Protein AF-A0A1A8H6C1-F1 (afdb_monomer_lite)

Organism: NCBI:txid1143690

Radius of gyration: 15.14 Å; chains: 1; bounding box: 33×36×48 Å

pLDDT: mean 77.18, std 19.73, range [37.31, 98.12]

Sequence (114 aa):
LMFYLESKNILDSGSLPKHLPLGKSAAGLVKCAVMKTLSLPLGRYEMFLRYLCGLLSSSCYFTLLRGFLYPHNSPKVTGLDVAQQQLEQAIQTAAADRVDNLKECLREMIQDDD

Structure (mmCIF, N/CA/C/O backbone):
data_AF-A0A1A8H6C1-F1
#
_entry.id   AF-A0A1A8H6C1-F1
#
loop_
_atom_site.group_PDB
_atom_site.id
_atom_site.type_symbol
_atom_site.label_atom_id
_atom_site.label_alt_id
_atom_site.label_comp_id
_atom_site.label_asym_id
_atom_site.label_entity_id
_atom_site.label_seq_id
_atom_site.pdbx_PDB_ins_code
_atom_site.Cartn_x
_atom_site.Cartn_y
_atom_site.Cartn_z
_atom_site.occupancy
_atom_site.B_iso_or_equiv
_atom_site.auth_seq_id
_atom_site.auth_comp_id
_atom_site.auth_asym_id
_atom_site.auth_atom_id
_atom_site.pdbx_PDB_model_num
ATOM 1 N N . LEU A 1 1 ? 7.558 3.384 -33.677 1.00 47.22 1 LEU A N 1
ATOM 2 C CA . LEU A 1 1 ? 8.843 4.069 -33.399 1.00 47.22 1 LEU A CA 1
ATOM 3 C C . LEU A 1 1 ? 8.661 5.428 -32.710 1.00 47.22 1 LEU A C 1
ATOM 5 O O . LEU A 1 1 ? 9.389 5.686 -31.765 1.00 47.22 1 LEU A O 1
ATOM 9 N N . MET A 1 2 ? 7.689 6.260 -33.119 1.00 37.31 2 MET A N 1
ATOM 10 C CA . MET A 1 2 ? 7.434 7.581 -32.504 1.00 37.31 2 MET A CA 1
ATOM 11 C C . MET A 1 2 ? 7.106 7.517 -31.004 1.00 37.31 2 MET A C 1
ATOM 13 O O . MET A 1 2 ? 7.775 8.179 -30.222 1.00 37.31 2 MET A O 1
ATOM 17 N N . PHE A 1 3 ? 6.184 6.635 -30.594 1.00 46.06 3 PHE A N 1
ATOM 18 C CA . PHE A 1 3 ? 5.819 6.468 -29.178 1.00 46.06 3 PHE A CA 1
ATOM 19 C C . PHE A 1 3 ? 7.014 6.139 -28.273 1.00 46.06 3 PHE A C 1
ATOM 21 O O . PHE A 1 3 ? 7.053 6.615 -27.154 1.00 46.06 3 PHE A O 1
ATOM 28 N N . TYR A 1 4 ? 7.999 5.380 -28.770 1.00 45.34 4 TYR A N 1
ATOM 29 C CA . TYR A 1 4 ? 9.179 4.948 -28.012 1.00 45.34 4 TYR A CA 1
ATOM 30 C C . TYR A 1 4 ? 10.168 6.097 -27.764 1.00 45.34 4 TYR A C 1
ATOM 32 O O . TYR A 1 4 ? 10.714 6.220 -26.670 1.00 45.34 4 TYR A O 1
ATOM 40 N N . LEU A 1 5 ? 10.361 6.966 -28.763 1.00 45.97 5 LEU A N 1
ATOM 41 C CA . LEU A 1 5 ? 11.263 8.122 -28.694 1.00 45.97 5 LEU A CA 1
ATOM 42 C C . LEU A 1 5 ? 10.658 9.308 -27.926 1.00 45.97 5 LEU A C 1
ATOM 44 O O . LEU A 1 5 ? 11.398 10.095 -27.345 1.00 45.97 5 LEU A O 1
ATOM 48 N N . GLU A 1 6 ? 9.328 9.419 -27.891 1.00 48.06 6 GLU A N 1
ATOM 49 C CA . GLU A 1 6 ? 8.606 10.459 -27.145 1.00 48.06 6 GLU A CA 1
ATOM 50 C C . GLU A 1 6 ? 8.262 10.077 -25.701 1.00 48.06 6 GLU A C 1
ATOM 52 O O . GLU A 1 6 ? 7.698 10.913 -24.993 1.00 48.06 6 GLU A O 1
ATOM 57 N N . SER A 1 7 ? 8.614 8.865 -25.247 1.00 49.06 7 SER A N 1
ATOM 58 C CA . SER A 1 7 ? 8.355 8.363 -23.886 1.00 49.06 7 SER A CA 1
ATOM 59 C C . SER A 1 7 ? 9.118 9.167 -22.825 1.00 49.06 7 SER A C 1
ATOM 61 O O . SER A 1 7 ? 10.066 8.688 -22.201 1.00 49.06 7 SER A O 1
ATOM 63 N N . LYS A 1 8 ? 8.726 10.417 -22.586 1.00 49.12 8 LYS A N 1
ATOM 64 C CA . LYS A 1 8 ? 9.099 11.108 -21.363 1.00 49.12 8 LYS A CA 1
ATOM 65 C C . LYS A 1 8 ? 8.379 10.381 -20.234 1.00 49.12 8 LYS A C 1
ATOM 67 O O . LYS A 1 8 ? 7.166 10.190 -20.292 1.00 49.12 8 LYS A O 1
ATOM 72 N N . ASN A 1 9 ? 9.132 9.942 -1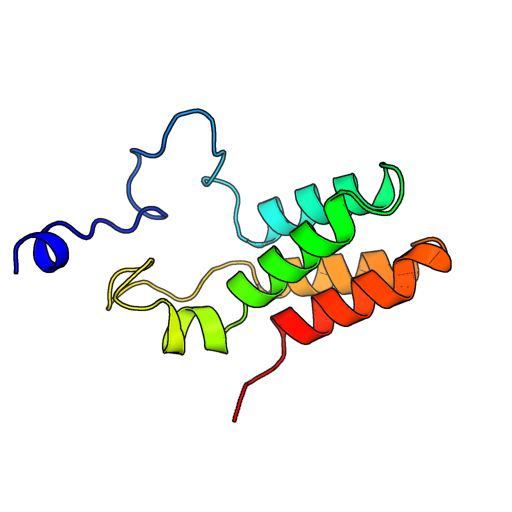9.230 1.00 49.00 9 ASN A N 1
ATOM 73 C CA . ASN A 1 9 ? 8.562 9.331 -18.036 1.00 49.00 9 ASN A CA 1
ATOM 74 C C . ASN A 1 9 ? 7.454 10.234 -17.519 1.00 49.00 9 ASN A C 1
ATOM 76 O O . ASN A 1 9 ? 7.726 11.388 -17.200 1.00 49.00 9 ASN A O 1
ATOM 80 N N . ILE A 1 10 ? 6.224 9.754 -17.421 1.00 45.41 10 ILE A N 1
ATOM 81 C CA . ILE A 1 10 ? 5.148 10.602 -16.913 1.00 45.41 10 ILE A CA 1
ATOM 82 C C . ILE A 1 10 ? 5.444 10.985 -15.446 1.00 45.41 10 ILE A C 1
ATOM 84 O O . ILE A 1 10 ? 5.005 12.036 -14.999 1.00 45.41 10 ILE A O 1
ATOM 88 N N . LEU A 1 11 ? 6.293 10.223 -14.737 1.00 43.06 11 LEU A N 1
ATOM 89 C CA . LEU A 1 11 ? 6.806 10.580 -13.408 1.00 43.06 11 LEU A CA 1
ATOM 90 C C . LEU A 1 11 ? 7.960 11.602 -13.403 1.00 43.06 11 LEU A C 1
ATOM 92 O O . LEU A 1 11 ? 8.166 12.256 -12.389 1.00 43.06 11 LEU A O 1
ATOM 96 N N . ASP A 1 12 ? 8.728 11.715 -14.489 1.00 42.91 12 ASP A N 1
ATOM 97 C CA . ASP A 1 12 ? 9.936 12.571 -14.582 1.00 42.91 12 ASP A CA 1
ATOM 98 C C . ASP A 1 12 ? 9.694 13.803 -15.479 1.00 42.91 12 ASP A C 1
ATOM 100 O O . ASP A 1 12 ? 10.476 14.748 -15.548 1.00 42.91 12 ASP A O 1
ATOM 104 N N . SER A 1 13 ? 8.55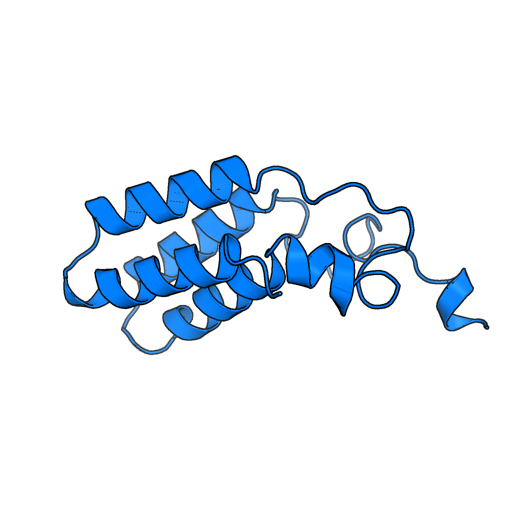8 13.821 -16.177 1.00 42.62 13 SER A N 1
ATOM 105 C CA . SER A 1 13 ? 8.083 14.960 -16.948 1.00 42.62 13 SER A CA 1
ATOM 106 C C . SER A 1 13 ? 7.359 15.904 -16.007 1.00 42.62 13 SER A C 1
ATOM 108 O O . SER A 1 13 ? 6.266 15.591 -15.539 1.00 42.62 13 SER A O 1
ATOM 110 N N . GLY A 1 14 ? 7.877 17.116 -15.819 1.00 45.19 14 GLY A N 1
ATOM 111 C CA . GLY A 1 14 ? 7.174 18.217 -15.144 1.00 45.19 14 GLY A CA 1
ATOM 112 C C . GLY A 1 14 ? 5.881 18.697 -15.839 1.00 45.19 14 GLY A C 1
ATOM 113 O O . GLY A 1 14 ? 5.495 19.850 -15.686 1.00 45.19 14 GLY A O 1
ATOM 114 N N . SER A 1 15 ? 5.222 17.845 -16.629 1.00 43.00 15 SER A N 1
ATOM 115 C CA . SER A 1 15 ? 4.023 18.107 -17.426 1.00 43.00 15 SER A CA 1
ATOM 116 C C . SER A 1 15 ? 3.018 16.957 -17.277 1.00 43.00 15 SER A C 1
ATOM 118 O O . SER A 1 15 ? 2.607 16.327 -18.251 1.00 43.00 15 SER A O 1
ATOM 120 N N . LEU A 1 16 ? 2.613 16.680 -16.043 1.00 44.59 16 LEU A N 1
ATOM 121 C CA . LEU A 1 16 ? 1.369 15.967 -15.761 1.00 44.59 16 LEU A CA 1
ATOM 122 C C . LEU A 1 16 ? 0.190 16.950 -15.737 1.00 44.59 16 LEU A C 1
ATOM 124 O O . LEU A 1 16 ? 0.386 18.138 -15.453 1.00 44.59 16 LEU A O 1
ATOM 128 N N . PRO A 1 17 ? -1.051 16.480 -15.971 1.00 38.53 17 PRO A N 1
ATOM 129 C CA . PRO A 1 17 ? -2.239 17.276 -15.706 1.00 38.53 17 PRO A CA 1
ATOM 130 C C . PRO A 1 17 ? -2.157 17.777 -14.265 1.00 38.53 17 PRO A C 1
ATOM 132 O O . PRO A 1 17 ? -1.934 16.984 -13.348 1.00 38.53 17 PRO A O 1
ATOM 135 N N . LYS A 1 18 ? -2.366 19.081 -14.059 1.00 42.81 18 LYS A N 1
ATOM 136 C CA . LYS A 1 18 ? -2.240 19.805 -12.775 1.00 42.81 18 LYS A CA 1
ATOM 137 C C . LYS A 1 18 ? -3.096 19.244 -11.614 1.00 42.81 18 LYS A C 1
ATOM 139 O O . LYS A 1 18 ? -3.100 19.813 -10.529 1.00 42.81 18 LYS A O 1
ATOM 144 N N . HIS A 1 19 ? -3.816 18.143 -11.833 1.00 40.41 19 HIS A N 1
ATOM 145 C CA . HIS A 1 19 ? -4.702 17.467 -10.890 1.00 40.41 19 HIS A CA 1
ATOM 146 C C . HIS A 1 19 ? -4.164 16.140 -10.330 1.00 40.41 19 HIS A C 1
ATOM 148 O O . HIS A 1 19 ? -4.765 15.614 -9.395 1.00 40.41 19 HIS A O 1
ATOM 154 N N . LEU A 1 20 ? -3.042 15.607 -10.831 1.00 40.56 20 LEU A N 1
ATOM 155 C CA . LEU A 1 20 ? -2.367 14.454 -10.222 1.00 40.56 20 LEU A CA 1
ATOM 156 C C . LEU A 1 20 ? -1.104 14.945 -9.498 1.00 40.56 20 LEU A C 1
ATOM 158 O O . LEU A 1 20 ? -0.139 15.324 -10.160 1.00 40.56 20 LEU A O 1
ATOM 162 N N . PRO A 1 21 ? -1.072 14.982 -8.152 1.00 40.19 21 PRO A N 1
ATOM 163 C CA . PRO A 1 21 ? 0.072 15.483 -7.402 1.00 40.19 21 PRO A CA 1
ATOM 164 C C . PRO A 1 21 ? 1.164 14.404 -7.343 1.00 40.19 21 PRO A C 1
ATOM 166 O O . PRO A 1 21 ? 1.426 13.828 -6.291 1.00 40.19 21 PRO A O 1
ATOM 169 N N . LEU A 1 22 ? 1.799 14.129 -8.480 1.00 41.09 22 LEU A N 1
ATOM 170 C CA . LEU A 1 22 ? 2.854 13.124 -8.648 1.00 41.09 22 LEU A CA 1
ATOM 171 C C . LEU A 1 22 ? 4.261 13.699 -8.397 1.00 41.09 22 LEU A C 1
ATOM 173 O O . LEU A 1 22 ? 5.237 13.267 -8.988 1.00 41.09 22 LEU A O 1
ATOM 177 N N . GLY A 1 23 ? 4.355 14.706 -7.524 1.00 44.09 23 GLY A N 1
ATOM 178 C CA . GLY A 1 23 ? 5.610 15.236 -6.966 1.00 44.09 23 GLY A CA 1
ATOM 179 C C . GLY A 1 23 ? 5.828 14.811 -5.510 1.00 44.09 23 GLY A C 1
ATOM 180 O O . GLY A 1 23 ? 6.636 15.395 -4.795 1.00 44.09 23 GLY A O 1
ATOM 181 N N . LYS A 1 24 ? 5.050 13.836 -5.034 1.00 55.19 24 LYS A N 1
ATOM 182 C CA . LYS A 1 24 ? 5.170 13.236 -3.706 1.00 55.19 24 LYS A CA 1
ATOM 183 C C . LYS A 1 24 ? 5.700 11.821 -3.931 1.00 55.19 24 LYS A C 1
ATOM 185 O O . LYS A 1 24 ? 5.150 11.117 -4.770 1.00 55.19 24 LYS A O 1
ATOM 190 N N . SER A 1 25 ? 6.774 11.443 -3.238 1.00 76.00 25 SER A N 1
ATOM 191 C CA . SER A 1 25 ? 7.396 10.109 -3.304 1.00 76.00 25 SER A CA 1
ATOM 192 C C . SER A 1 25 ? 6.363 8.977 -3.193 1.00 76.00 25 SER A C 1
ATOM 194 O O . SER A 1 25 ? 5.245 9.213 -2.729 1.00 76.00 25 SER A O 1
ATOM 196 N N . ALA A 1 26 ? 6.724 7.739 -3.555 1.00 81.12 26 ALA A N 1
ATOM 197 C CA . ALA A 1 26 ? 5.834 6.582 -3.378 1.00 81.12 26 ALA A CA 1
ATOM 198 C C . ALA A 1 26 ? 5.239 6.535 -1.957 1.00 81.12 26 ALA A C 1
ATOM 200 O O . ALA A 1 26 ? 4.028 6.407 -1.787 1.00 81.12 26 ALA A O 1
ATOM 201 N N . ALA A 1 27 ? 6.066 6.821 -0.950 1.00 86.38 27 ALA A N 1
ATOM 202 C CA . ALA A 1 27 ? 5.645 7.020 0.434 1.00 86.38 27 ALA A CA 1
ATOM 203 C C . ALA A 1 27 ? 4.586 8.118 0.630 1.00 86.38 27 ALA A C 1
ATOM 205 O O . ALA A 1 27 ? 3.671 7.979 1.432 1.00 86.38 27 ALA A O 1
ATOM 206 N N . GLY A 1 28 ? 4.678 9.247 -0.068 1.00 86.12 28 GLY A N 1
ATOM 207 C CA . GLY A 1 28 ? 3.673 10.306 0.013 1.00 86.12 28 GLY A CA 1
ATOM 208 C C . GLY A 1 28 ? 2.311 9.886 -0.550 1.00 86.12 28 GLY A C 1
ATOM 209 O O . GLY A 1 28 ? 1.275 10.237 0.021 1.00 86.12 28 GLY A O 1
ATOM 210 N N . LEU A 1 29 ? 2.305 9.124 -1.647 1.00 88.00 29 LEU A N 1
ATOM 211 C CA . LEU A 1 29 ? 1.080 8.585 -2.243 1.00 88.00 29 LEU A CA 1
ATOM 212 C C . LEU A 1 29 ? 0.457 7.505 -1.362 1.00 88.00 29 LEU A C 1
ATOM 214 O O . LEU A 1 29 ? -0.739 7.574 -1.075 1.00 88.00 29 LEU A O 1
ATOM 218 N N . VAL A 1 30 ? 1.272 6.565 -0.883 1.00 91.81 30 VAL A N 1
ATOM 219 C CA . VAL A 1 30 ? 0.829 5.478 -0.004 1.00 91.81 30 VAL A CA 1
ATOM 220 C C . VAL A 1 30 ? 0.291 6.042 1.304 1.00 91.81 30 VAL A C 1
ATOM 222 O O . VAL A 1 30 ? -0.843 5.735 1.656 1.00 91.81 30 VAL A O 1
ATOM 225 N N . LYS A 1 31 ? 0.990 6.983 1.952 1.00 92.75 31 LYS A N 1
ATOM 226 C CA . LYS A 1 31 ? 0.472 7.689 3.136 1.00 92.75 31 LYS A CA 1
ATOM 227 C C . LYS A 1 31 ? -0.910 8.299 2.903 1.00 92.75 31 LYS A C 1
ATOM 229 O O . LYS A 1 31 ? -1.799 8.162 3.741 1.00 92.75 31 LYS A O 1
ATOM 234 N N . CYS A 1 32 ? -1.099 8.982 1.774 1.00 92.50 32 CYS A N 1
ATOM 235 C CA . CYS A 1 32 ? -2.379 9.600 1.432 1.00 92.50 32 CYS A CA 1
ATOM 236 C C . CYS A 1 32 ? -3.484 8.548 1.241 1.00 92.50 32 CYS A C 1
ATOM 238 O O . CYS A 1 32 ? -4.581 8.693 1.786 1.00 92.50 32 CYS A O 1
ATOM 240 N N . ALA A 1 33 ? -3.191 7.479 0.499 1.00 93.69 33 ALA A N 1
ATOM 241 C CA . ALA A 1 33 ? -4.128 6.396 0.231 1.00 93.69 33 ALA A CA 1
ATOM 242 C C . ALA A 1 33 ? -4.487 5.614 1.507 1.00 93.69 33 ALA A C 1
ATOM 244 O O . ALA A 1 33 ? -5.664 5.341 1.737 1.00 93.69 33 ALA A O 1
ATOM 245 N N . VAL A 1 34 ? -3.515 5.345 2.383 1.00 95.06 34 VAL A N 1
ATOM 246 C CA . VAL A 1 34 ? -3.723 4.746 3.712 1.00 95.06 34 VAL A CA 1
ATOM 247 C C . VAL A 1 34 ? -4.632 5.635 4.555 1.00 95.06 34 VAL A C 1
ATOM 249 O O . VAL A 1 34 ? -5.660 5.172 5.044 1.00 95.06 34 VAL A O 1
ATOM 252 N N . MET A 1 35 ? -4.337 6.936 4.654 1.00 94.50 35 MET A N 1
ATOM 253 C CA . MET A 1 35 ? -5.193 7.880 5.381 1.00 94.50 35 MET A CA 1
ATOM 254 C C . MET A 1 35 ? -6.635 7.872 4.861 1.00 94.50 35 MET A C 1
ATOM 256 O O . MET A 1 35 ? -7.576 7.867 5.653 1.00 94.50 35 MET A O 1
ATOM 260 N N . LYS A 1 36 ? -6.836 7.868 3.537 1.00 94.31 36 LYS A N 1
ATOM 261 C CA . LYS A 1 36 ? -8.177 7.792 2.932 1.00 94.31 36 LYS A CA 1
ATOM 262 C C . LYS A 1 36 ? -8.865 6.460 3.223 1.00 94.31 36 LYS A C 1
ATOM 264 O O . LYS A 1 36 ? -10.048 6.466 3.538 1.00 94.31 36 LYS A O 1
ATOM 269 N N . THR A 1 37 ? -8.130 5.354 3.170 1.00 94.62 37 THR A N 1
ATOM 270 C CA . THR A 1 37 ? -8.644 4.008 3.466 1.00 94.62 37 THR A CA 1
ATOM 271 C C . THR A 1 37 ? -9.137 3.902 4.903 1.00 94.62 37 THR A C 1
ATOM 273 O O . THR A 1 37 ? -10.217 3.368 5.134 1.00 94.62 37 THR A O 1
ATOM 276 N N . LEU A 1 38 ? -8.399 4.479 5.853 1.00 94.44 38 LEU A N 1
ATOM 277 C CA . LEU A 1 38 ? -8.749 4.451 7.272 1.00 94.44 38 LEU A CA 1
ATOM 278 C C . LEU A 1 38 ? -9.858 5.442 7.652 1.00 94.44 38 LEU A C 1
ATOM 280 O O . LEU A 1 38 ? -10.656 5.156 8.538 1.00 94.44 38 LEU A O 1
ATOM 284 N N . SER A 1 39 ? -9.915 6.611 7.007 1.00 92.81 39 SER A N 1
ATOM 285 C CA . SER A 1 39 ? -10.855 7.685 7.381 1.00 92.81 39 SER A CA 1
ATOM 286 C C . SER A 1 39 ? -12.214 7.617 6.688 1.00 92.81 39 SER A C 1
ATOM 288 O O . SER A 1 39 ? -13.137 8.323 7.094 1.00 92.81 39 SER A O 1
ATOM 290 N N . LEU A 1 40 ? -12.352 6.817 5.630 1.00 92.62 40 LEU A N 1
ATOM 291 C CA . LEU A 1 40 ? -13.572 6.745 4.829 1.00 92.62 40 LEU A CA 1
ATOM 292 C C . LEU A 1 40 ? -14.260 5.381 4.961 1.00 92.62 40 LEU A C 1
ATOM 294 O O . LEU A 1 40 ? -13.626 4.398 5.357 1.00 92.62 40 LEU A O 1
ATOM 298 N N . PRO A 1 41 ? -15.562 5.298 4.628 1.00 90.19 41 PRO A N 1
ATOM 299 C CA . PRO A 1 41 ? -16.295 4.039 4.674 1.00 90.19 41 PRO A CA 1
ATOM 300 C C . PRO A 1 41 ? -15.622 2.931 3.855 1.00 90.19 41 PRO A C 1
ATOM 302 O O . PRO A 1 41 ? -14.981 3.203 2.832 1.00 90.19 41 PRO A O 1
ATOM 305 N N . LEU A 1 42 ? -15.806 1.690 4.312 1.00 88.19 42 LEU A N 1
ATOM 306 C CA . LEU A 1 42 ? -15.411 0.474 3.598 1.00 88.19 42 LEU A CA 1
ATOM 307 C C . LEU A 1 42 ? -15.920 0.489 2.144 1.00 88.19 42 LEU A C 1
ATOM 309 O O . LEU A 1 42 ? -16.942 1.103 1.823 1.00 88.19 42 LEU A O 1
ATOM 313 N N . GLY A 1 43 ? -15.192 -0.182 1.256 1.00 81.50 43 GLY A N 1
ATOM 314 C CA . GLY A 1 43 ? -15.565 -0.399 -0.141 1.00 81.50 43 GLY A CA 1
ATOM 315 C C . GLY A 1 43 ? -15.145 0.692 -1.129 1.00 81.50 43 GLY A C 1
ATOM 316 O O . GLY A 1 43 ? -15.390 0.539 -2.322 1.00 81.50 43 GLY A O 1
ATOM 317 N N . ARG A 1 44 ? -14.509 1.790 -0.689 1.00 82.44 44 ARG A N 1
ATOM 318 C CA . ARG A 1 44 ? -14.037 2.851 -1.610 1.00 82.44 44 ARG A CA 1
ATOM 319 C C . ARG A 1 44 ? -12.549 2.787 -1.922 1.00 82.44 44 ARG A C 1
ATOM 321 O O . ARG A 1 44 ? -12.163 2.779 -3.084 1.00 82.44 44 ARG A O 1
ATOM 328 N N . TYR A 1 45 ? -11.715 2.804 -0.885 1.00 92.06 45 TYR A N 1
ATOM 329 C CA . TYR A 1 45 ? -10.271 3.017 -1.042 1.00 92.06 45 TYR A CA 1
ATOM 330 C C . TYR A 1 45 ? -9.434 1.755 -0.854 1.00 92.06 45 TYR A C 1
ATOM 332 O O . TYR A 1 45 ? -8.281 1.746 -1.250 1.00 92.06 45 TYR A O 1
ATOM 340 N N . GLU A 1 46 ? -10.022 0.682 -0.338 1.00 92.75 46 GLU A N 1
ATOM 341 C CA . GLU A 1 46 ? -9.357 -0.604 -0.104 1.00 92.75 46 GLU A CA 1
ATOM 342 C C . GLU A 1 46 ? -8.804 -1.221 -1.390 1.00 92.75 46 GLU A C 1
ATOM 344 O O . GLU A 1 46 ? -7.646 -1.627 -1.453 1.00 92.75 46 GLU A O 1
ATOM 349 N N . MET A 1 47 ? -9.620 -1.243 -2.446 1.00 91.12 47 MET A N 1
ATOM 350 C CA . MET A 1 47 ? -9.196 -1.746 -3.752 1.00 91.12 47 MET A CA 1
ATOM 351 C C . MET A 1 47 ? -8.196 -0.795 -4.417 1.00 91.12 47 MET A C 1
ATOM 353 O O . MET A 1 47 ? -7.235 -1.246 -5.031 1.00 91.12 47 MET A O 1
ATOM 357 N N . PHE A 1 48 ? -8.386 0.519 -4.256 1.00 93.25 48 PHE A N 1
ATOM 358 C CA . PHE A 1 48 ? -7.458 1.516 -4.786 1.00 93.25 48 PHE A CA 1
ATOM 359 C C . PHE A 1 48 ? -6.076 1.420 -4.131 1.00 93.25 48 PHE A C 1
ATOM 361 O O . PHE A 1 48 ? -5.070 1.442 -4.833 1.00 93.25 48 PHE A O 1
ATOM 368 N N . LEU A 1 49 ? -6.021 1.303 -2.802 1.00 95.19 49 LEU A N 1
ATOM 369 C CA . LEU A 1 49 ? -4.776 1.153 -2.057 1.00 95.19 49 LEU A CA 1
ATOM 370 C C . LEU A 1 49 ? -4.062 -0.131 -2.473 1.00 95.19 49 LEU A C 1
ATOM 372 O O . LEU A 1 49 ? -2.878 -0.085 -2.785 1.00 95.19 49 LEU A O 1
ATOM 376 N N . ARG A 1 50 ? -4.793 -1.244 -2.568 1.00 93.75 50 ARG A N 1
ATOM 377 C CA . ARG A 1 50 ? -4.226 -2.523 -2.995 1.00 93.75 50 ARG A CA 1
ATOM 378 C C . ARG A 1 50 ? -3.668 -2.472 -4.416 1.00 93.75 50 ARG A C 1
ATOM 380 O O . ARG A 1 50 ? -2.542 -2.903 -4.643 1.00 93.75 50 ARG A O 1
ATOM 387 N N . TYR A 1 51 ? -4.414 -1.879 -5.349 1.00 91.38 51 TYR A N 1
ATOM 388 C CA . TYR A 1 51 ? -3.944 -1.635 -6.713 1.00 91.38 51 TYR A CA 1
ATOM 389 C C . TYR A 1 51 ? -2.684 -0.761 -6.733 1.00 91.38 51 TYR A C 1
ATOM 391 O O . TYR A 1 51 ? -1.721 -1.082 -7.422 1.00 91.38 51 TYR A O 1
ATOM 399 N N . LEU A 1 52 ? -2.666 0.328 -5.958 1.00 91.62 52 LEU A N 1
ATOM 400 C CA . LEU A 1 52 ? -1.508 1.213 -5.858 1.00 91.62 52 LEU A CA 1
ATOM 401 C C . LEU A 1 52 ? -0.276 0.473 -5.317 1.00 91.62 52 LEU A C 1
ATOM 403 O O . LEU A 1 52 ? 0.819 0.678 -5.828 1.00 91.62 52 LEU A O 1
ATOM 407 N N . CYS A 1 53 ? -0.442 -0.386 -4.313 1.00 92.62 53 CYS A N 1
ATOM 408 C CA . CYS A 1 53 ? 0.643 -1.189 -3.758 1.00 92.62 53 CYS A CA 1
ATOM 409 C C . CYS A 1 53 ? 1.219 -2.175 -4.780 1.00 92.62 53 CYS A C 1
ATOM 411 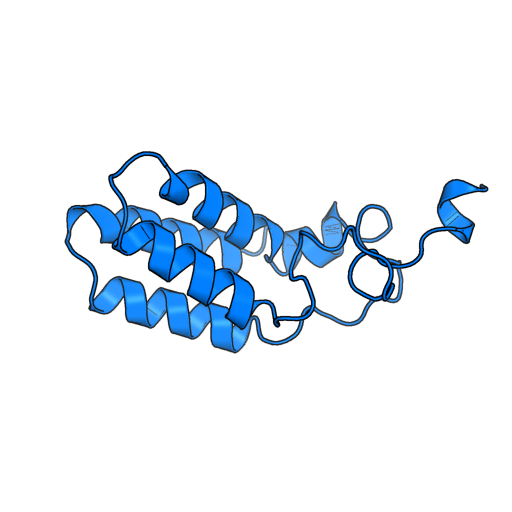O O . CYS A 1 53 ? 2.435 -2.217 -4.930 1.00 92.62 53 CYS A O 1
ATOM 413 N N . GLY A 1 54 ? 0.369 -2.881 -5.532 1.00 90.38 54 GLY A N 1
ATOM 414 C CA . GLY A 1 54 ? 0.823 -3.760 -6.616 1.00 90.38 54 GLY A CA 1
ATOM 415 C C . GLY A 1 54 ? 1.480 -2.994 -7.768 1.00 90.38 54 GLY A C 1
ATOM 416 O O . GLY A 1 54 ? 2.479 -3.435 -8.321 1.00 90.38 54 GLY A O 1
ATOM 417 N N . LEU A 1 55 ? 0.990 -1.794 -8.096 1.00 86.25 55 LEU A N 1
ATOM 418 C CA . LEU A 1 55 ? 1.621 -0.920 -9.093 1.00 86.25 55 LEU A CA 1
ATOM 419 C C . LEU A 1 55 ? 3.037 -0.487 -8.675 1.00 86.25 55 LEU A C 1
ATOM 421 O O . LEU A 1 55 ? 3.907 -0.284 -9.521 1.00 86.25 55 LEU A O 1
ATOM 425 N N . LEU A 1 56 ? 3.247 -0.312 -7.370 1.00 85.00 56 LEU A N 1
ATOM 426 C CA . LEU A 1 56 ? 4.515 0.096 -6.772 1.00 85.00 56 LEU A CA 1
ATOM 427 C C . LEU A 1 56 ? 5.435 -1.085 -6.436 1.00 85.00 56 LEU A C 1
ATOM 429 O O . LEU A 1 56 ? 6.549 -0.841 -5.967 1.00 85.00 56 LEU A O 1
ATOM 433 N N . SER A 1 57 ? 5.003 -2.329 -6.662 1.00 86.12 57 SER A N 1
ATOM 434 C CA . SER A 1 57 ? 5.843 -3.493 -6.400 1.00 86.12 57 SER A CA 1
ATOM 435 C C . SER A 1 57 ? 7.095 -3.453 -7.276 1.00 86.12 57 SER A C 1
ATOM 437 O O . SER A 1 57 ? 7.084 -2.982 -8.422 1.00 86.12 57 SER A O 1
ATOM 439 N N . SER A 1 58 ? 8.210 -3.928 -6.721 1.00 71.06 58 SER A N 1
ATOM 440 C CA . SER A 1 58 ? 9.496 -3.920 -7.426 1.00 71.06 58 SER A CA 1
ATOM 441 C C . SER A 1 58 ? 9.430 -4.754 -8.716 1.00 71.06 58 SER A C 1
ATOM 443 O O . SER A 1 58 ? 9.973 -4.346 -9.748 1.00 71.06 58 SER A O 1
ATOM 445 N N . SER A 1 59 ? 8.704 -5.875 -8.672 1.00 73.44 59 SER A N 1
ATOM 446 C CA . SER A 1 59 ? 8.432 -6.767 -9.802 1.00 73.44 59 SER A CA 1
ATOM 447 C C . SER A 1 59 ? 7.582 -6.085 -10.883 1.00 73.44 59 SER A C 1
ATOM 449 O O . SER A 1 59 ? 7.991 -6.030 -12.042 1.00 73.44 59 SER A O 1
ATOM 451 N N . CYS A 1 60 ? 6.453 -5.468 -10.528 1.00 71.81 60 CYS A N 1
ATOM 452 C CA . CYS A 1 60 ? 5.560 -4.809 -11.486 1.00 71.81 60 CYS A CA 1
ATOM 453 C C . CYS A 1 60 ? 6.238 -3.613 -12.169 1.00 71.81 60 CYS A C 1
ATOM 455 O O . CYS A 1 60 ? 6.211 -3.486 -13.400 1.00 71.81 60 CYS A O 1
ATOM 457 N N . TYR A 1 61 ? 6.923 -2.772 -11.387 1.00 68.31 61 TYR A N 1
ATOM 458 C CA . TYR A 1 61 ? 7.633 -1.606 -11.907 1.00 68.31 61 TYR A CA 1
ATOM 459 C C . TYR A 1 61 ? 8.672 -1.993 -12.965 1.00 68.31 61 TYR A C 1
ATOM 461 O O . TYR A 1 61 ? 8.727 -1.394 -14.044 1.00 68.31 61 TYR A O 1
ATOM 469 N N . PHE A 1 62 ? 9.508 -2.986 -12.656 1.00 68.25 62 PHE A N 1
ATOM 470 C CA . PHE A 1 62 ? 10.660 -3.323 -13.484 1.00 68.25 62 PHE A CA 1
ATOM 471 C C . PHE A 1 62 ? 10.327 -4.288 -14.624 1.00 68.25 62 PHE A C 1
ATOM 473 O O . PHE A 1 62 ? 10.871 -4.135 -15.719 1.00 68.25 62 PHE A O 1
ATOM 480 N N . THR A 1 63 ? 9.443 -5.255 -14.379 1.00 69.81 63 THR A N 1
ATOM 481 C CA . THR A 1 63 ? 9.157 -6.352 -15.312 1.00 69.81 63 THR A CA 1
ATOM 482 C C . THR A 1 63 ? 7.997 -6.025 -16.247 1.00 69.81 63 THR A C 1
ATOM 484 O O . THR A 1 63 ? 8.069 -6.338 -17.432 1.00 69.81 63 THR A O 1
ATOM 487 N N . LEU A 1 64 ? 6.944 -5.368 -15.750 1.00 72.69 64 LEU A N 1
ATOM 488 C CA . LEU A 1 64 ? 5.702 -5.182 -16.512 1.00 72.69 64 LEU A CA 1
ATOM 489 C C . LEU A 1 64 ? 5.559 -3.777 -17.096 1.00 72.69 64 LEU A C 1
ATOM 491 O O . LEU A 1 64 ? 5.014 -3.609 -18.184 1.00 72.69 64 LEU A O 1
ATOM 495 N N . LEU A 1 65 ? 6.037 -2.759 -16.380 1.00 74.31 65 LEU A N 1
ATOM 496 C CA . LEU A 1 65 ? 5.745 -1.359 -16.705 1.00 74.31 65 LEU A CA 1
ATOM 497 C C . LEU A 1 65 ? 6.924 -0.593 -17.305 1.00 74.31 65 LEU A C 1
ATOM 499 O O . LEU A 1 65 ? 6.748 0.503 -17.855 1.00 74.31 65 LEU A O 1
ATOM 503 N N . ARG A 1 66 ? 8.120 -1.179 -17.254 1.00 73.62 66 ARG A N 1
ATOM 504 C CA . ARG A 1 66 ? 9.319 -0.651 -17.900 1.00 73.62 66 ARG A CA 1
ATOM 505 C C . ARG A 1 66 ? 9.159 -0.685 -19.422 1.00 73.62 66 ARG A C 1
ATOM 507 O O . ARG A 1 66 ? 8.884 -1.722 -20.010 1.00 73.62 66 ARG A O 1
ATOM 514 N N . GLY A 1 67 ? 9.346 0.460 -20.064 1.00 69.00 67 GLY A N 1
ATOM 515 C CA . GLY A 1 67 ? 9.101 0.676 -21.492 1.00 69.00 67 GLY A CA 1
ATOM 516 C C . GLY A 1 67 ? 7.662 1.062 -21.849 1.00 69.00 67 GLY A C 1
ATOM 517 O O . GLY A 1 67 ? 7.438 1.523 -22.965 1.00 69.00 67 GLY A O 1
ATOM 518 N N . PHE A 1 68 ? 6.704 0.931 -20.921 1.00 74.06 68 PHE A N 1
ATOM 519 C CA . PHE A 1 68 ? 5.294 1.285 -21.142 1.00 74.06 68 PHE A CA 1
ATOM 520 C C . PHE A 1 68 ? 4.886 2.542 -20.371 1.00 74.06 68 PHE A C 1
ATOM 522 O O . PHE A 1 68 ? 4.486 3.541 -20.961 1.00 74.06 68 PHE A O 1
ATOM 529 N N . LEU A 1 69 ? 4.998 2.485 -19.042 1.00 68.31 69 LEU A N 1
ATOM 530 C CA . LEU A 1 69 ? 4.660 3.573 -18.120 1.00 68.31 69 LEU A CA 1
ATOM 531 C C . LEU A 1 69 ? 5.913 4.327 -17.651 1.00 68.31 69 LEU A C 1
ATOM 533 O O . LEU A 1 69 ? 5.845 5.525 -17.373 1.00 68.31 69 LEU A O 1
ATOM 537 N N . TYR A 1 70 ? 7.062 3.645 -17.623 1.00 66.38 70 TYR A N 1
ATOM 538 C CA . TYR A 1 70 ? 8.354 4.200 -17.217 1.00 66.38 70 TYR A CA 1
ATOM 539 C C . TYR A 1 70 ? 9.394 4.001 -18.327 1.00 66.38 70 TYR A C 1
ATOM 541 O O . TYR A 1 70 ? 9.456 2.913 -18.892 1.00 66.38 70 TYR A O 1
ATOM 549 N N . PRO A 1 71 ? 10.262 4.976 -18.648 1.00 69.38 71 PRO A N 1
ATOM 550 C CA . PRO A 1 71 ? 11.376 4.776 -19.561 1.00 69.38 71 PRO A CA 1
ATOM 551 C C . PRO A 1 71 ? 12.257 3.607 -19.153 1.00 69.38 71 PRO A C 1
ATOM 553 O O . PRO A 1 71 ? 12.445 3.328 -17.966 1.00 69.38 71 PRO A O 1
ATOM 556 N N . HIS A 1 72 ? 12.894 2.991 -20.144 1.00 68.94 72 HIS A N 1
ATOM 557 C CA . HIS A 1 72 ? 13.810 1.877 -19.922 1.00 68.94 72 HIS A CA 1
ATOM 558 C C . HIS A 1 72 ? 14.930 2.203 -18.925 1.00 68.94 72 HIS A C 1
ATOM 560 O O . HIS A 1 72 ? 15.326 1.330 -18.167 1.00 68.94 72 HIS A O 1
ATOM 566 N N . ASN A 1 73 ? 15.390 3.450 -18.832 1.00 69.06 73 ASN A N 1
ATOM 567 C CA . ASN A 1 73 ? 16.491 3.825 -17.934 1.00 69.06 73 ASN A CA 1
ATOM 568 C C . ASN A 1 73 ? 16.026 4.529 -16.655 1.00 69.06 73 ASN A C 1
ATOM 570 O O . ASN A 1 73 ? 16.810 5.232 -16.022 1.00 69.06 73 ASN A O 1
ATOM 574 N N . SER A 1 74 ? 14.756 4.368 -16.284 1.00 66.62 74 SER A N 1
ATOM 575 C CA . SER A 1 74 ? 14.240 4.987 -15.067 1.00 66.62 74 SER A CA 1
ATOM 576 C C . SER A 1 74 ? 14.932 4.405 -13.833 1.00 66.62 74 SER A C 1
ATOM 578 O O . SER A 1 74 ? 15.063 3.179 -13.736 1.00 66.62 74 SER A O 1
ATOM 580 N N . PRO A 1 75 ? 15.370 5.251 -12.886 1.00 67.50 75 PRO A N 1
ATOM 581 C CA . PRO A 1 75 ? 15.848 4.767 -11.602 1.00 67.50 75 PRO A CA 1
ATOM 582 C C . PRO A 1 75 ? 14.716 4.038 -10.872 1.00 67.50 75 PRO A C 1
ATOM 584 O O . PRO A 1 75 ? 13.536 4.293 -11.117 1.00 67.50 75 PRO A O 1
ATOM 587 N N . LYS A 1 76 ? 15.076 3.136 -9.954 1.00 68.50 76 LYS A N 1
ATOM 588 C CA . LYS A 1 76 ? 14.094 2.482 -9.080 1.00 68.50 76 LYS A CA 1
ATOM 589 C C . LYS A 1 76 ? 13.240 3.535 -8.368 1.00 68.50 76 LYS A C 1
ATOM 591 O O . LYS A 1 76 ? 13.747 4.590 -7.981 1.00 68.50 76 LYS A O 1
ATOM 596 N N . VAL A 1 77 ? 11.959 3.225 -8.174 1.00 72.00 77 VAL A N 1
ATOM 597 C CA . VAL A 1 77 ? 11.043 4.074 -7.406 1.00 72.00 77 VAL A CA 1
ATOM 598 C C . VAL A 1 77 ? 11.624 4.318 -6.014 1.00 72.00 77 VAL A C 1
ATOM 600 O O . VAL A 1 77 ? 11.989 3.381 -5.306 1.00 72.00 77 VAL A O 1
ATOM 603 N N . THR A 1 78 ? 11.725 5.585 -5.624 1.00 75.75 78 THR A N 1
ATOM 604 C CA . THR A 1 78 ? 12.275 5.984 -4.327 1.00 75.75 78 THR A CA 1
ATOM 605 C C . THR A 1 78 ? 11.192 6.015 -3.247 1.00 75.75 78 THR A C 1
ATOM 607 O O . THR A 1 78 ? 10.028 6.338 -3.503 1.00 75.75 78 THR A O 1
ATOM 610 N N . GLY A 1 79 ? 11.582 5.704 -2.007 1.00 81.56 79 GLY A N 1
ATOM 611 C CA . GLY A 1 79 ? 10.687 5.738 -0.848 1.00 81.56 79 GLY A CA 1
ATOM 612 C C . GLY A 1 79 ? 9.726 4.552 -0.747 1.00 81.56 79 GLY A C 1
ATOM 613 O O . GLY A 1 79 ? 8.693 4.685 -0.093 1.00 81.56 79 GLY A O 1
ATOM 614 N N . LEU A 1 80 ? 10.022 3.423 -1.403 1.00 86.19 80 LEU A N 1
ATOM 615 C CA . LEU A 1 80 ? 9.268 2.175 -1.223 1.00 86.19 80 LEU A CA 1
ATOM 616 C C . LEU A 1 80 ? 9.454 1.595 0.183 1.00 86.19 80 LEU A C 1
ATOM 618 O O . LEU A 1 80 ? 8.493 1.132 0.781 1.00 86.19 80 LEU A O 1
ATOM 622 N N . ASP A 1 81 ? 10.653 1.712 0.744 1.00 89.62 81 ASP A N 1
ATOM 623 C CA . ASP A 1 81 ? 10.973 1.367 2.131 1.00 89.62 81 ASP A CA 1
ATOM 624 C C . ASP A 1 81 ? 10.102 2.151 3.125 1.00 89.62 81 ASP A C 1
ATOM 626 O O . ASP A 1 81 ? 9.496 1.588 4.035 1.00 89.62 81 ASP A O 1
ATOM 630 N N . VAL A 1 82 ? 9.960 3.460 2.902 1.00 91.88 82 VAL A N 1
ATOM 631 C CA . VAL A 1 82 ? 9.114 4.315 3.741 1.00 91.88 82 VAL A CA 1
ATOM 632 C C . VAL A 1 82 ? 7.631 3.989 3.532 1.00 91.88 82 VAL A C 1
ATOM 634 O O . VAL A 1 82 ? 6.858 4.009 4.488 1.00 91.88 82 VAL A O 1
ATOM 637 N N . ALA A 1 83 ? 7.211 3.677 2.303 1.00 91.38 83 ALA A N 1
ATOM 638 C CA . ALA A 1 83 ? 5.843 3.247 2.016 1.00 91.38 83 ALA A CA 1
ATOM 639 C C . ALA A 1 83 ? 5.494 1.920 2.715 1.00 91.38 83 ALA A C 1
ATOM 641 O O . ALA A 1 83 ? 4.410 1.790 3.284 1.00 91.38 83 ALA A O 1
ATOM 642 N N . GLN A 1 84 ? 6.431 0.972 2.727 1.00 94.56 84 GLN A N 1
ATOM 643 C CA . GLN A 1 84 ? 6.303 -0.294 3.436 1.00 94.56 84 GLN A CA 1
ATOM 644 C C . GLN A 1 84 ? 6.123 -0.064 4.942 1.00 94.56 84 GLN A C 1
ATOM 646 O O . GLN A 1 84 ? 5.150 -0.542 5.524 1.00 94.56 84 GLN A O 1
ATOM 651 N N . GLN A 1 85 ? 6.986 0.751 5.559 1.00 95.75 85 GLN A N 1
ATOM 652 C CA . GLN A 1 85 ? 6.884 1.089 6.986 1.00 95.75 85 GLN A CA 1
ATOM 653 C C . GLN A 1 85 ? 5.540 1.741 7.343 1.00 95.75 85 GLN A C 1
ATOM 655 O O . GLN A 1 85 ? 4.975 1.486 8.406 1.00 95.75 85 GLN A O 1
ATOM 660 N N . GLN A 1 86 ? 4.990 2.573 6.454 1.00 95.19 86 GLN A N 1
ATOM 661 C CA . GLN A 1 86 ? 3.671 3.179 6.658 1.00 95.19 86 GLN A CA 1
ATOM 662 C C . GLN A 1 86 ? 2.546 2.141 6.666 1.00 95.19 86 GLN A C 1
ATOM 664 O O . GLN A 1 86 ? 1.616 2.267 7.464 1.00 95.19 86 GLN A O 1
ATOM 669 N N . LEU A 1 87 ? 2.616 1.129 5.796 1.00 96.94 87 LEU A N 1
ATOM 670 C CA . LEU A 1 87 ? 1.655 0.026 5.782 1.00 96.94 87 LEU A CA 1
ATOM 671 C C . LEU A 1 87 ? 1.779 -0.825 7.048 1.00 96.94 87 LEU A C 1
ATOM 673 O O . LEU A 1 87 ? 0.767 -1.110 7.682 1.00 96.94 87 LEU A O 1
ATOM 677 N N . GLU A 1 88 ? 3.001 -1.156 7.467 1.00 97.94 88 GLU A N 1
ATOM 678 C CA . GLU A 1 88 ? 3.260 -1.889 8.712 1.00 97.94 88 GLU A CA 1
ATOM 679 C C . GLU A 1 88 ? 2.696 -1.146 9.935 1.00 97.94 88 GLU A C 1
ATOM 681 O O . GLU A 1 88 ? 1.985 -1.734 10.753 1.00 97.94 88 GLU A O 1
ATOM 686 N N . GLN A 1 89 ? 2.926 0.166 10.031 1.00 97.81 89 GLN A N 1
ATOM 687 C CA . GLN A 1 89 ? 2.379 0.993 11.108 1.00 97.81 89 GLN A CA 1
ATOM 688 C C . G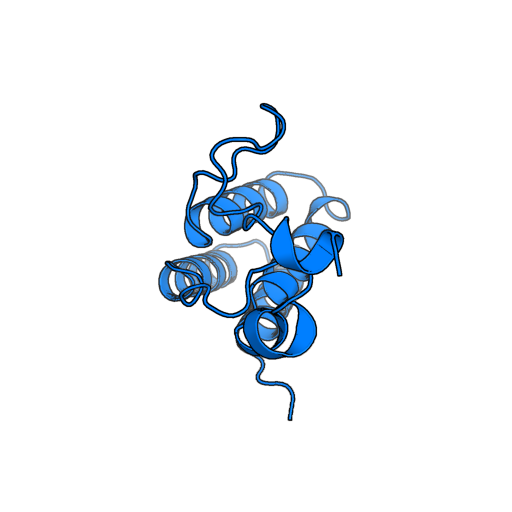LN A 1 89 ? 0.844 1.068 11.063 1.00 97.81 89 GLN A C 1
ATOM 690 O O . GLN A 1 89 ? 0.181 1.040 12.106 1.00 97.81 89 GLN A O 1
ATOM 695 N N . ALA A 1 90 ? 0.258 1.157 9.867 1.00 97.19 90 ALA A N 1
ATOM 696 C CA . ALA A 1 90 ? -1.191 1.156 9.702 1.00 97.19 90 ALA A CA 1
ATOM 697 C C . ALA A 1 90 ? -1.804 -0.174 10.162 1.00 97.19 90 ALA A C 1
ATOM 699 O O . ALA A 1 90 ? -2.810 -0.160 10.865 1.00 97.19 90 ALA A O 1
ATOM 700 N N . ILE A 1 91 ? -1.177 -1.311 9.847 1.00 98.12 91 ILE A N 1
ATOM 701 C CA . ILE A 1 91 ? -1.628 -2.644 10.284 1.00 98.12 91 ILE A CA 1
ATOM 702 C C . ILE A 1 91 ? -1.689 -2.733 11.813 1.00 98.12 91 ILE A C 1
ATOM 704 O O . ILE A 1 91 ? -2.630 -3.308 12.353 1.00 98.12 91 ILE A O 1
ATOM 708 N N . GLN A 1 92 ? -0.715 -2.148 12.515 1.00 97.88 92 GLN A N 1
ATOM 709 C CA . GLN A 1 92 ? -0.658 -2.181 13.981 1.00 97.88 92 GLN A CA 1
ATOM 710 C C . GLN A 1 92 ? -1.721 -1.310 14.665 1.00 97.88 92 GLN A C 1
ATOM 712 O O . GLN A 1 92 ? -2.054 -1.554 15.821 1.00 97.88 92 GLN A O 1
ATOM 717 N N . THR A 1 93 ? -2.217 -0.272 13.988 1.00 96.44 93 THR A N 1
ATOM 718 C CA . THR A 1 93 ? -3.054 0.775 14.605 1.00 96.44 93 THR A CA 1
ATOM 719 C C . THR A 1 93 ? -4.488 0.808 14.083 1.00 96.44 93 THR A C 1
ATOM 721 O O . THR A 1 93 ? -5.341 1.467 14.678 1.00 96.44 93 THR A O 1
ATOM 724 N N . ALA A 1 94 ? -4.772 0.118 12.978 1.00 96.44 94 ALA A N 1
ATOM 725 C CA . ALA A 1 94 ? -6.086 0.110 12.359 1.00 96.44 94 ALA A CA 1
ATOM 726 C C . ALA A 1 94 ? -7.113 -0.728 13.136 1.00 96.44 94 ALA A C 1
ATOM 728 O O . ALA A 1 94 ? -6.785 -1.652 13.880 1.00 96.44 94 ALA A O 1
ATOM 729 N N . ALA A 1 95 ? -8.389 -0.417 12.910 1.00 95.62 95 ALA A N 1
ATOM 730 C CA . ALA A 1 95 ? -9.492 -1.252 13.362 1.00 95.62 95 ALA A CA 1
ATOM 731 C C . ALA A 1 95 ? -9.453 -2.628 12.673 1.00 95.62 95 ALA A C 1
ATOM 733 O O . ALA A 1 95 ? -8.979 -2.758 11.542 1.00 95.62 95 ALA A O 1
ATOM 734 N N . ALA A 1 96 ? -9.961 -3.656 13.359 1.00 95.12 96 ALA A N 1
ATOM 735 C CA . ALA A 1 96 ? -9.869 -5.052 12.922 1.00 95.12 96 ALA A CA 1
ATOM 736 C C . ALA A 1 96 ? -10.438 -5.297 11.512 1.00 95.12 96 ALA A C 1
ATOM 738 O O . ALA A 1 96 ? -9.886 -6.093 10.762 1.00 95.12 96 ALA A O 1
ATOM 739 N N . ASP A 1 97 ? -11.485 -4.564 11.127 1.00 94.00 97 ASP A N 1
ATOM 740 C CA . ASP A 1 97 ? -12.122 -4.631 9.806 1.00 94.00 97 ASP A CA 1
ATOM 741 C C . ASP A 1 97 ? -11.237 -4.106 8.661 1.00 94.00 97 ASP A C 1
ATOM 743 O O . ASP A 1 97 ? -11.546 -4.333 7.496 1.00 94.00 97 ASP A O 1
ATOM 747 N N . ARG A 1 98 ? -10.134 -3.411 8.968 1.00 94.06 98 ARG A N 1
ATOM 748 C CA . ARG A 1 98 ? -9.190 -2.858 7.979 1.00 94.06 98 ARG A CA 1
ATOM 749 C C . ARG A 1 98 ? -7.887 -3.637 7.875 1.00 94.06 98 ARG A C 1
ATOM 751 O O . ARG A 1 98 ? -7.190 -3.523 6.867 1.00 94.06 98 ARG A O 1
ATOM 758 N N . VAL A 1 99 ? -7.542 -4.395 8.914 1.00 96.50 99 VAL A N 1
ATOM 759 C CA . VAL A 1 99 ? -6.233 -5.049 9.053 1.00 96.50 99 VAL A CA 1
ATOM 760 C C . VAL A 1 99 ? -5.953 -5.995 7.891 1.00 96.50 99 VAL A C 1
ATOM 762 O O . VAL A 1 99 ? -4.860 -5.950 7.327 1.00 96.50 99 VAL A O 1
ATOM 765 N N . ASP A 1 100 ? -6.929 -6.812 7.501 1.00 95.44 100 ASP A N 1
ATOM 766 C CA . ASP A 1 100 ? -6.727 -7.794 6.437 1.00 95.44 100 ASP A CA 1
ATOM 767 C C . ASP A 1 100 ? -6.465 -7.111 5.094 1.00 95.44 100 ASP A C 1
ATOM 769 O O . ASP A 1 100 ? -5.504 -7.456 4.413 1.00 95.44 100 ASP A O 1
ATOM 773 N N . ASN A 1 101 ? -7.214 -6.057 4.751 1.00 94.69 101 ASN A N 1
ATOM 774 C CA . ASN A 1 101 ? -6.936 -5.292 3.537 1.00 94.69 101 ASN A CA 1
ATOM 775 C C . ASN A 1 101 ? -5.518 -4.693 3.542 1.00 94.69 101 ASN A C 1
ATOM 777 O O . ASN A 1 101 ? -4.825 -4.762 2.529 1.00 94.69 101 ASN A O 1
ATOM 781 N N . LEU A 1 102 ? -5.061 -4.149 4.674 1.00 97.38 102 LEU A N 1
ATOM 782 C CA . LEU A 1 102 ? -3.724 -3.561 4.786 1.00 97.38 102 LEU A CA 1
ATOM 783 C C . LEU A 1 102 ? -2.603 -4.604 4.678 1.00 97.38 102 LEU A C 1
ATOM 785 O O . LEU A 1 102 ? -1.594 -4.336 4.027 1.00 97.38 102 LEU A O 1
ATOM 789 N N . LYS A 1 103 ? -2.780 -5.795 5.265 1.00 97.12 103 LYS A N 1
ATOM 790 C CA . LYS A 1 103 ? -1.838 -6.917 5.106 1.00 97.12 103 LYS A CA 1
ATOM 791 C C . LYS A 1 103 ? -1.715 -7.335 3.651 1.00 97.12 103 LYS A C 1
ATOM 793 O O . LYS A 1 103 ? -0.614 -7.568 3.164 1.00 97.12 103 LYS A O 1
ATOM 798 N N . GLU A 1 104 ? -2.838 -7.380 2.951 1.00 96.00 104 GLU A N 1
ATOM 799 C CA . GLU A 1 104 ? -2.848 -7.696 1.533 1.00 96.00 104 GLU A CA 1
ATOM 800 C C . GLU A 1 104 ? -2.147 -6.611 0.711 1.00 96.00 104 GLU A C 1
ATOM 802 O O . GLU A 1 104 ? -1.356 -6.939 -0.162 1.00 96.00 104 GLU A O 1
ATOM 807 N N . CYS A 1 105 ? -2.362 -5.330 1.022 1.00 96.06 105 CYS A N 1
ATOM 808 C CA . CYS A 1 105 ? -1.637 -4.222 0.393 1.00 96.06 105 CYS A CA 1
ATOM 809 C C . CYS A 1 105 ? -0.119 -4.335 0.600 1.00 96.06 105 CYS A C 1
ATOM 811 O O . CYS A 1 105 ? 0.647 -4.131 -0.338 1.00 96.06 105 CYS A O 1
ATOM 813 N N . LEU A 1 106 ? 0.318 -4.682 1.815 1.00 95.94 106 LEU A N 1
ATOM 814 C CA . LEU A 1 106 ? 1.729 -4.931 2.102 1.00 95.94 106 LEU A CA 1
ATOM 815 C C . LEU A 1 106 ? 2.256 -6.107 1.273 1.00 95.94 106 LEU A C 1
ATOM 817 O O . LEU A 1 106 ? 3.313 -5.973 0.663 1.00 95.94 106 LEU A O 1
ATOM 821 N N . ARG A 1 107 ? 1.500 -7.211 1.190 1.00 94.69 107 ARG A N 1
ATOM 822 C CA . ARG A 1 107 ? 1.873 -8.366 0.368 1.00 94.69 107 ARG A CA 1
ATOM 823 C C . ARG A 1 107 ? 2.044 -7.979 -1.101 1.00 94.69 107 ARG A C 1
ATOM 825 O O . ARG A 1 107 ? 3.099 -8.264 -1.644 1.00 94.69 107 ARG A O 1
ATOM 832 N N . GLU A 1 108 ? 1.077 -7.289 -1.716 1.00 92.25 108 GLU A N 1
ATOM 833 C CA . GLU A 1 108 ? 1.186 -6.852 -3.123 1.00 92.25 108 GLU A CA 1
ATOM 834 C C . GLU A 1 108 ? 2.439 -5.993 -3.375 1.00 92.25 108 GLU A C 1
ATOM 836 O O . GLU A 1 108 ? 3.002 -6.028 -4.462 1.00 92.25 108 GLU A O 1
ATOM 841 N N . MET A 1 109 ? 2.883 -5.206 -2.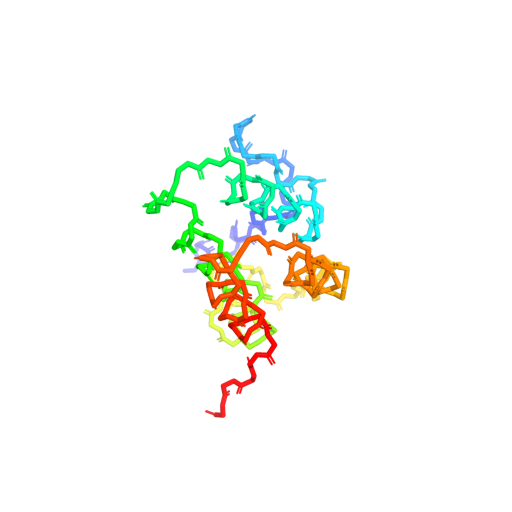387 1.00 91.25 109 MET A N 1
ATOM 842 C CA . MET A 1 109 ? 4.053 -4.331 -2.530 1.00 91.25 109 MET A CA 1
ATOM 843 C C . MET A 1 109 ? 5.386 -5.089 -2.471 1.00 91.25 109 MET A C 1
ATOM 845 O O . MET A 1 109 ? 6.321 -4.718 -3.180 1.00 91.25 109 MET A O 1
ATOM 849 N N . ILE A 1 110 ? 5.485 -6.104 -1.606 1.00 90.00 110 ILE A N 1
ATOM 850 C CA . ILE A 1 110 ? 6.741 -6.830 -1.343 1.00 90.00 110 ILE A CA 1
ATOM 851 C C . ILE A 1 110 ? 6.857 -8.149 -2.107 1.00 90.00 110 ILE A C 1
ATOM 853 O O . ILE A 1 110 ? 7.912 -8.771 -2.064 1.00 90.00 110 ILE A O 1
ATOM 857 N N . GLN A 1 111 ? 5.777 -8.612 -2.735 1.00 82.94 111 GLN A N 1
ATOM 858 C CA . GLN A 1 111 ? 5.772 -9.874 -3.458 1.00 82.94 111 GLN A CA 1
ATOM 859 C C . GLN A 1 111 ? 6.672 -9.780 -4.698 1.00 82.94 111 GLN A C 1
ATOM 861 O O . GLN A 1 111 ? 6.463 -8.951 -5.590 1.00 82.94 111 GLN A O 1
ATOM 866 N N . ASP A 1 112 ? 7.666 -10.660 -4.742 1.00 67.88 112 ASP A N 1
ATOM 867 C CA . ASP A 1 112 ? 8.401 -10.985 -5.955 1.00 67.88 112 ASP A CA 1
ATOM 868 C C . ASP A 1 112 ? 7.598 -12.073 -6.684 1.00 67.88 112 ASP A C 1
ATOM 870 O O . ASP A 1 112 ? 7.354 -13.142 -6.124 1.00 67.88 112 ASP A O 1
ATOM 874 N N . ASP A 1 113 ? 7.107 -11.773 -7.888 1.00 60.81 113 ASP A N 1
ATOM 875 C CA . ASP A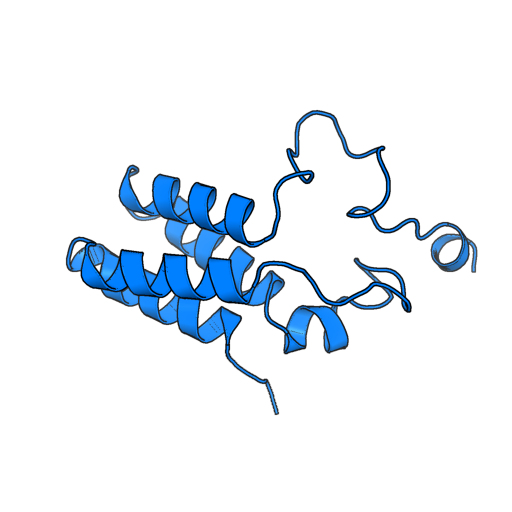 1 113 ? 6.463 -12.780 -8.736 1.00 60.81 113 ASP A CA 1
ATOM 876 C C . ASP A 1 113 ? 7.570 -13.570 -9.455 1.00 60.81 113 ASP A C 1
ATOM 878 O O . ASP A 1 113 ? 8.364 -12.969 -10.187 1.00 60.81 113 ASP A O 1
ATOM 882 N N . ASP A 1 114 ? 7.633 -14.881 -9.185 1.00 49.69 114 ASP A N 1
ATOM 883 C CA . ASP A 1 114 ? 8.570 -15.857 -9.777 1.00 49.69 114 ASP A CA 1
ATOM 884 C C . ASP A 1 114 ? 8.438 -15.985 -11.309 1.00 49.69 114 ASP A C 1
ATOM 886 O O . ASP A 1 114 ? 7.293 -16.043 -11.824 1.00 49.69 114 ASP A O 1
#

Secondary structure (DSSP, 8-state):
-HHHHS---TTT-S-S-TTS-TTS-HHHHHHHHHHHHHHS-TTSSHHHHHHHHHHTSHHIIIIISBTTTB-TTPPPPTTHHHHHHHHHHHHHHS-HHHHHHHHHHHHHHHPPP-

Foldseek 3Di:
DVCQVPCDQCLNDPDDDPPDPSVAALLRVLLVLLCCCQPDDPPDRLVVLLVSLLCLAQQCVQPPCDSPNGDVPDDRGPCLVVSLVSLVVSLVPGDPVCNVSSVSSSCSNHDDDD